Protein AF-A0A6S7L312-F1 (afdb_monomer_lite)

pLDDT: mean 88.96, std 10.06, range [44.66, 98.12]

Radius of gyration: 20.55 Å; chains: 1; bounding box: 45×46×57 Å

Foldseek 3Di:
DPPPDQPPPDLQLLLQLCVLVVQLVVVVVVVVVVVQQQWQDPPPNRDRNVVCCVVPVPDDDDDVVVPDDPVRVQVVCVVVVHDDDPDDSSNDDPCPVPVVVVVVVVVVCCVPLNHSPSQNVCVVVPNNVSSVVSSD

Organism: Paramuricea clavata (NCBI:txid317549)

Secondary structure (DSSP, 8-state):
-------TT-HHHHHHHHHHHHHHHHHHHHHHHHHHHHSPBTTTTTB-HHHHHHHH---PPPPGGGSPPHHHHHHHHHHTT--PPPPPGGGS-TTTT-HHHHHHHHHHHHHHT--HHHHHHHHHTT--HHHHHHH-

Structure (mmCIF, N/CA/C/O backbone):
data_AF-A0A6S7L312-F1
#
_entry.id   AF-A0A6S7L312-F1
#
loop_
_atom_site.group_PDB
_atom_site.id
_atom_site.type_symbol
_atom_site.label_atom_id
_atom_site.label_alt_id
_atom_site.label_comp_id
_atom_site.label_asym_id
_atom_site.label_entity_id
_atom_site.label_seq_id
_atom_site.pdbx_PDB_ins_code
_atom_site.Cartn_x
_atom_site.Cartn_y
_atom_site.Cartn_z
_atom_site.occupancy
_atom_site.B_iso_or_equiv
_atom_site.auth_seq_id
_atom_site.auth_comp_id
_atom_site.auth_asym_id
_atom_site.auth_atom_id
_atom_site.pdbx_PDB_model_num
ATOM 1 N N . MET A 1 1 ? -1.762 13.638 -26.613 1.00 44.66 1 MET A N 1
ATOM 2 C CA . MET A 1 1 ? -1.142 12.625 -25.740 1.00 44.66 1 MET A CA 1
ATOM 3 C C . MET A 1 1 ? -0.983 11.375 -26.572 1.00 44.66 1 MET A C 1
ATOM 5 O O . MET A 1 1 ? -1.989 10.848 -27.031 1.00 44.66 1 MET A O 1
ATOM 9 N N . GLU A 1 2 ? 0.254 10.996 -26.883 1.00 46.44 2 GLU A N 1
ATOM 10 C CA . GLU A 1 2 ? 0.537 9.709 -27.524 1.00 46.44 2 GLU A CA 1
ATOM 11 C C . GLU A 1 2 ? 0.026 8.577 -26.626 1.00 46.44 2 GLU A C 1
ATOM 13 O O . GLU A 1 2 ? 0.049 8.697 -25.402 1.00 46.44 2 GLU A O 1
ATOM 18 N N . ASN A 1 3 ? -0.472 7.497 -27.230 1.00 53.81 3 ASN A N 1
ATOM 19 C CA . ASN A 1 3 ? -0.909 6.310 -26.502 1.00 53.81 3 ASN A CA 1
ATOM 20 C C . ASN A 1 3 ? 0.307 5.661 -25.824 1.00 53.81 3 ASN A C 1
ATOM 22 O O . ASN A 1 3 ? 0.960 4.805 -26.420 1.00 53.81 3 ASN A O 1
ATOM 26 N N . GLN A 1 4 ? 0.623 6.059 -24.591 1.00 65.62 4 GLN A N 1
ATOM 27 C CA . GLN A 1 4 ? 1.554 5.311 -23.757 1.00 65.62 4 GLN A CA 1
ATOM 28 C C . GLN A 1 4 ? 0.884 3.972 -23.430 1.00 65.62 4 GLN A C 1
ATOM 30 O O . GLN A 1 4 ? -0.098 3.897 -22.693 1.00 65.62 4 GLN A O 1
ATOM 35 N N . LEU A 1 5 ? 1.352 2.907 -24.075 1.00 76.44 5 LEU A N 1
ATOM 36 C CA . LEU A 1 5 ? 0.825 1.562 -23.890 1.00 76.44 5 LEU A CA 1
ATOM 37 C C . LEU A 1 5 ? 1.667 0.852 -22.830 1.00 76.44 5 LEU A C 1
ATOM 39 O O . LEU A 1 5 ? 2.850 0.600 -23.040 1.00 76.44 5 LEU A O 1
ATOM 43 N N . LEU A 1 6 ? 1.050 0.502 -21.701 1.00 81.56 6 LEU A N 1
ATOM 44 C CA . LEU A 1 6 ? 1.675 -0.372 -20.708 1.00 81.56 6 LEU A CA 1
ATOM 45 C C . LEU A 1 6 ? 1.753 -1.796 -21.256 1.00 81.56 6 LEU A C 1
ATOM 47 O O . LEU A 1 6 ? 0.734 -2.376 -21.654 1.00 81.56 6 LEU A O 1
ATOM 51 N N . ASN A 1 7 ? 2.944 -2.390 -21.214 1.00 84.94 7 ASN A N 1
ATOM 52 C CA . ASN A 1 7 ? 3.084 -3.815 -21.467 1.00 84.94 7 ASN A CA 1
ATOM 53 C C . ASN A 1 7 ? 2.537 -4.595 -20.264 1.00 84.94 7 ASN A C 1
ATOM 55 O O . ASN A 1 7 ? 3.186 -4.721 -19.231 1.00 84.94 7 ASN A O 1
ATOM 59 N N . ARG A 1 8 ? 1.329 -5.145 -20.412 1.00 80.62 8 ARG A N 1
ATOM 60 C CA . ARG A 1 8 ? 0.639 -5.886 -19.344 1.00 80.62 8 ARG A CA 1
ATOM 61 C C . ARG A 1 8 ? 1.291 -7.218 -18.988 1.00 80.62 8 ARG A C 1
ATOM 63 O O . ARG A 1 8 ? 0.890 -7.805 -17.991 1.00 80.62 8 ARG A O 1
ATOM 70 N N . TYR A 1 9 ? 2.234 -7.700 -19.791 1.00 84.69 9 TYR A N 1
ATOM 71 C CA . TYR A 1 9 ? 2.921 -8.974 -19.578 1.00 84.69 9 TYR A CA 1
ATOM 72 C C . TYR A 1 9 ? 4.371 -8.798 -19.127 1.00 84.69 9 TYR A C 1
ATOM 74 O O . TYR A 1 9 ? 5.028 -9.788 -18.826 1.00 84.69 9 TYR A O 1
ATOM 82 N N . ASP A 1 10 ? 4.874 -7.562 -19.081 1.00 87.44 10 ASP A N 1
ATOM 83 C CA . ASP A 1 10 ? 6.200 -7.274 -18.546 1.00 87.44 10 ASP A CA 1
ATOM 84 C C . ASP A 1 10 ? 6.145 -7.217 -17.007 1.00 87.44 10 ASP A C 1
ATOM 86 O O . ASP A 1 10 ? 5.442 -6.360 -16.459 1.00 87.44 10 ASP A O 1
ATOM 90 N N . PRO A 1 11 ? 6.877 -8.091 -16.288 1.00 86.06 11 PRO A N 1
ATOM 91 C CA . PRO A 1 11 ? 6.849 -8.123 -14.827 1.00 86.06 11 PRO A CA 1
ATOM 92 C C . PRO A 1 11 ? 7.302 -6.812 -14.179 1.00 86.06 11 PRO A C 1
ATOM 94 O O . PRO A 1 11 ? 6.808 -6.460 -13.110 1.00 86.06 11 PRO A O 1
ATOM 97 N N . VAL A 1 12 ? 8.208 -6.064 -14.821 1.00 87.88 12 VAL A N 1
ATOM 98 C CA . VAL A 1 12 ? 8.671 -4.767 -14.302 1.00 87.88 12 VAL A CA 1
ATOM 99 C C . VAL A 1 12 ? 7.559 -3.727 -14.407 1.00 87.88 12 VAL A C 1
ATOM 101 O O . VAL A 1 12 ? 7.276 -3.033 -13.434 1.00 87.88 12 VAL A O 1
ATOM 104 N N . SER A 1 13 ? 6.868 -3.660 -15.544 1.00 89.06 13 SER A N 1
ATOM 105 C CA . SER A 1 13 ? 5.694 -2.803 -15.737 1.00 89.06 13 SER A CA 1
ATOM 106 C C . SER A 1 13 ? 4.581 -3.143 -14.741 1.00 89.06 13 SER A C 1
ATOM 108 O O . SER A 1 13 ? 4.017 -2.245 -14.116 1.00 89.06 13 SER A O 1
ATOM 110 N N . GLN A 1 14 ? 4.301 -4.434 -14.532 1.00 89.06 14 GLN A N 1
ATOM 111 C CA . GLN A 1 14 ? 3.339 -4.892 -13.524 1.00 89.06 14 GLN A CA 1
ATOM 112 C C . GLN A 1 14 ? 3.752 -4.477 -12.104 1.00 89.06 14 GLN A C 1
ATOM 114 O O . GLN A 1 14 ? 2.906 -3.982 -11.354 1.00 89.06 14 GLN A O 1
ATOM 119 N N . PHE A 1 15 ? 5.035 -4.627 -11.749 1.00 90.69 15 PHE A N 1
ATOM 120 C CA . PHE A 1 15 ? 5.563 -4.179 -10.460 1.00 90.69 15 PHE A CA 1
ATOM 121 C C . PHE A 1 15 ? 5.405 -2.665 -10.302 1.00 90.69 15 PHE A C 1
ATOM 123 O O . PHE A 1 15 ? 4.868 -2.221 -9.295 1.00 90.69 15 PHE A O 1
ATOM 130 N N . CYS A 1 16 ? 5.820 -1.863 -11.287 1.00 90.50 16 CYS A N 1
ATOM 131 C CA . CYS A 1 16 ? 5.758 -0.401 -11.217 1.00 90.50 16 CYS A CA 1
ATOM 132 C C . CYS A 1 16 ? 4.324 0.101 -11.005 1.00 90.50 16 CYS A C 1
ATOM 134 O O . CYS A 1 16 ? 4.078 0.896 -10.096 1.00 90.50 16 CYS A O 1
ATOM 136 N N . VAL A 1 17 ? 3.366 -0.409 -11.787 1.00 91.94 17 VAL A N 1
ATOM 137 C CA . VAL A 1 17 ? 1.943 -0.065 -11.630 1.00 91.94 17 VAL A CA 1
ATOM 138 C C . VAL A 1 17 ? 1.445 -0.480 -10.245 1.00 91.94 17 VAL A C 1
ATOM 140 O O . VAL A 1 17 ? 0.847 0.330 -9.534 1.00 91.94 17 VAL A O 1
ATOM 143 N N . SER A 1 18 ? 1.726 -1.721 -9.834 1.00 91.62 18 SER A N 1
ATOM 144 C CA . SER A 1 18 ? 1.302 -2.245 -8.530 1.00 91.62 18 SER A CA 1
ATOM 145 C C . SER A 1 18 ? 1.900 -1.439 -7.382 1.00 91.62 18 SER A C 1
ATOM 147 O O . SER A 1 18 ? 1.182 -1.081 -6.456 1.00 91.62 18 SER A O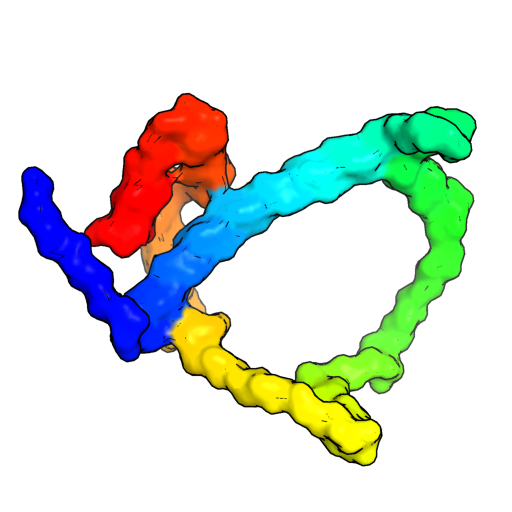 1
ATOM 149 N N . PHE A 1 19 ? 3.182 -1.085 -7.459 1.00 93.38 19 PHE A N 1
ATOM 150 C CA . PHE A 1 19 ? 3.883 -0.287 -6.462 1.00 93.38 19 PHE A CA 1
ATOM 151 C C . PHE A 1 19 ? 3.190 1.062 -6.258 1.00 93.38 19 PHE A C 1
ATOM 153 O O . PHE A 1 19 ? 2.865 1.418 -5.125 1.00 93.38 19 PHE A O 1
ATOM 160 N N . ILE A 1 20 ? 2.901 1.791 -7.338 1.00 95.25 20 ILE A N 1
ATOM 161 C CA . ILE A 1 20 ? 2.240 3.098 -7.252 1.00 95.25 20 ILE A CA 1
ATOM 162 C C . ILE A 1 20 ? 0.820 2.973 -6.691 1.00 95.25 20 ILE A C 1
ATOM 164 O O . ILE A 1 20 ? 0.445 3.718 -5.779 1.00 95.25 20 ILE A O 1
ATOM 168 N N . VAL A 1 21 ? 0.034 2.023 -7.202 1.00 94.50 21 VAL A N 1
ATOM 169 C CA . VAL A 1 21 ? -1.361 1.837 -6.785 1.00 94.50 21 VAL A CA 1
ATOM 170 C C . VAL A 1 21 ? -1.442 1.382 -5.330 1.00 94.50 21 VAL A C 1
ATOM 172 O O . VAL A 1 21 ? -2.195 1.974 -4.559 1.00 94.50 21 VAL A O 1
ATOM 175 N N . ILE A 1 22 ? -0.646 0.391 -4.922 1.00 94.56 22 ILE A N 1
ATOM 176 C CA . ILE A 1 22 ? -0.633 -0.127 -3.548 1.00 94.56 22 ILE A CA 1
ATOM 177 C C . ILE A 1 22 ? -0.254 0.981 -2.569 1.00 94.56 22 ILE A C 1
ATOM 179 O O . ILE A 1 22 ? -0.994 1.206 -1.616 1.00 94.56 22 ILE A O 1
ATOM 183 N N . ASN A 1 23 ? 0.837 1.714 -2.813 1.00 95.25 23 ASN A N 1
ATOM 184 C CA . ASN A 1 23 ? 1.255 2.789 -1.909 1.00 95.25 23 ASN A CA 1
ATOM 185 C C . ASN A 1 23 ? 0.214 3.921 -1.837 1.00 95.25 23 ASN A C 1
ATOM 187 O O . ASN A 1 23 ? -0.002 4.500 -0.774 1.00 95.25 23 ASN A O 1
ATOM 191 N N . THR A 1 24 ? -0.487 4.210 -2.937 1.00 96.56 24 THR A N 1
ATOM 192 C CA . THR A 1 24 ? -1.593 5.184 -2.944 1.00 96.56 24 THR A CA 1
ATOM 193 C C . THR A 1 24 ? -2.791 4.684 -2.128 1.00 96.56 24 THR A C 1
ATOM 195 O O . THR A 1 24 ? -3.320 5.410 -1.287 1.00 96.56 24 THR A O 1
ATOM 198 N N . VAL A 1 25 ? -3.218 3.436 -2.338 1.00 95.94 25 VAL A N 1
ATOM 199 C CA . VAL A 1 25 ? -4.365 2.825 -1.643 1.00 95.94 25 VAL A CA 1
ATOM 200 C C . VAL A 1 25 ? -4.081 2.619 -0.154 1.00 95.94 25 VAL A C 1
ATOM 202 O O . VAL A 1 25 ? -4.984 2.793 0.666 1.00 95.94 25 VAL A O 1
ATOM 205 N N . GLN A 1 26 ? -2.834 2.319 0.218 1.00 96.56 26 GLN A N 1
ATOM 206 C CA . GLN A 1 26 ? -2.405 2.197 1.613 1.00 96.56 26 GLN A CA 1
ATOM 207 C C . GLN A 1 26 ? -2.712 3.460 2.427 1.00 96.56 26 GLN A C 1
ATOM 209 O O . GLN A 1 26 ? -3.113 3.336 3.582 1.00 96.56 26 GLN A O 1
ATOM 214 N N . ILE A 1 27 ? -2.634 4.657 1.830 1.00 97.94 27 ILE A N 1
ATOM 215 C CA . ILE A 1 27 ? -3.044 5.904 2.498 1.00 97.94 27 ILE A CA 1
ATOM 216 C C . ILE A 1 27 ? -4.529 5.868 2.876 1.00 97.94 27 ILE A C 1
ATOM 218 O O . ILE A 1 27 ? -4.898 6.229 3.994 1.00 97.94 27 ILE A O 1
ATOM 222 N N . GLY A 1 28 ? -5.390 5.425 1.959 1.00 96.25 28 GLY A N 1
ATOM 223 C CA . GLY A 1 28 ? -6.825 5.301 2.207 1.00 96.25 28 GLY A CA 1
ATOM 224 C C . GLY A 1 28 ? -7.145 4.259 3.271 1.00 96.25 28 GLY A C 1
ATOM 225 O O . GLY A 1 28 ? -7.893 4.549 4.204 1.00 96.25 28 GLY A O 1
ATOM 226 N N . ILE A 1 29 ? -6.528 3.077 3.174 1.00 97.38 29 ILE A N 1
ATOM 227 C CA . ILE A 1 29 ? -6.675 2.004 4.169 1.00 97.38 29 ILE A CA 1
ATOM 228 C C . ILE A 1 29 ? -6.262 2.506 5.554 1.00 97.38 29 ILE A C 1
ATOM 230 O O . ILE A 1 29 ? -7.021 2.347 6.508 1.00 97.38 29 ILE A O 1
ATOM 234 N N . GLN A 1 30 ? -5.106 3.166 5.657 1.00 97.12 30 GLN A N 1
ATOM 235 C CA . GLN A 1 30 ? -4.612 3.708 6.918 1.00 97.12 30 GLN A CA 1
ATOM 236 C C . GLN A 1 30 ? -5.600 4.716 7.519 1.00 97.12 30 GLN A C 1
ATOM 238 O O . GLN A 1 30 ? -5.963 4.593 8.687 1.00 97.12 30 GLN A O 1
ATOM 243 N N . ARG A 1 31 ? -6.121 5.651 6.714 1.00 96.44 31 ARG A N 1
ATOM 244 C CA . ARG A 1 31 ? -7.126 6.625 7.174 1.00 96.44 31 ARG A CA 1
ATOM 245 C C . ARG A 1 31 ? -8.419 5.968 7.644 1.00 96.44 31 ARG A C 1
ATOM 247 O O . ARG A 1 31 ? -8.999 6.417 8.628 1.00 96.44 31 ARG A O 1
ATOM 254 N N . VAL A 1 32 ? -8.881 4.922 6.957 1.00 95.56 32 VAL A N 1
ATOM 255 C CA . VAL A 1 32 ? -10.074 4.168 7.372 1.00 95.56 32 VAL A CA 1
ATOM 256 C C . VAL A 1 32 ? -9.826 3.471 8.705 1.00 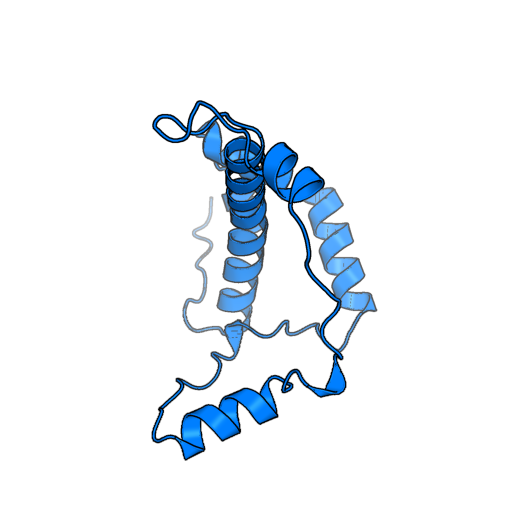95.56 32 VAL A C 1
ATOM 258 O O . VAL A 1 32 ? -10.663 3.577 9.596 1.00 95.56 32 VAL A O 1
ATOM 261 N N . ILE A 1 33 ? -8.678 2.807 8.868 1.00 95.00 33 ILE A N 1
ATOM 262 C CA . ILE A 1 33 ? -8.295 2.147 10.124 1.00 95.00 33 ILE A CA 1
ATOM 263 C C . ILE A 1 33 ? -8.236 3.164 11.268 1.00 95.00 33 ILE A C 1
ATOM 265 O O . ILE A 1 33 ? -8.803 2.926 12.335 1.00 95.00 33 ILE A O 1
ATOM 269 N N . GLU A 1 34 ? -7.582 4.304 11.053 1.00 95.19 34 GLU A N 1
ATOM 270 C CA . GLU A 1 34 ? -7.469 5.375 12.047 1.00 95.19 34 GLU A CA 1
ATOM 271 C C . GLU A 1 34 ? -8.838 5.938 12.433 1.00 95.19 34 GLU A C 1
ATOM 273 O O . GLU A 1 34 ? -9.163 5.999 13.621 1.00 95.19 34 GLU A O 1
ATOM 278 N N . ALA A 1 35 ? -9.663 6.294 11.445 1.00 93.81 35 ALA A N 1
ATOM 279 C CA . ALA A 1 35 ? -10.999 6.833 11.674 1.00 93.81 35 ALA A CA 1
ATOM 280 C C . ALA A 1 35 ? -11.895 5.825 12.402 1.00 93.81 35 ALA A C 1
ATOM 282 O O . ALA A 1 35 ? -12.553 6.176 13.381 1.00 93.81 35 ALA A O 1
ATOM 283 N N . TRP A 1 36 ? -11.878 4.565 11.965 1.00 92.50 36 TRP A N 1
ATOM 284 C CA . TRP A 1 36 ? -12.630 3.482 12.590 1.00 92.50 36 TRP A CA 1
ATOM 285 C C . TRP A 1 36 ? -12.238 3.301 14.058 1.00 92.50 36 TRP A C 1
ATOM 287 O O . TRP A 1 36 ? -13.095 3.254 14.939 1.00 92.50 36 TRP A O 1
ATOM 297 N N . ASN A 1 37 ? -10.936 3.250 14.342 1.00 94.12 37 ASN A N 1
ATOM 298 C CA . ASN A 1 37 ? -10.436 3.002 15.691 1.00 94.12 37 ASN A CA 1
ATOM 299 C C . ASN A 1 37 ? -10.583 4.203 16.640 1.00 94.12 37 ASN A C 1
ATOM 301 O O . ASN A 1 37 ? -10.562 4.025 17.864 1.00 94.12 37 ASN A O 1
ATOM 305 N N . ALA A 1 38 ? -10.744 5.410 16.095 1.00 94.50 38 ALA A N 1
ATOM 306 C CA . ALA A 1 38 ? -10.990 6.637 16.847 1.00 94.50 38 ALA A CA 1
ATOM 307 C C . ALA A 1 38 ? -12.485 6.934 17.075 1.00 94.50 38 ALA A C 1
ATOM 309 O O . ALA A 1 38 ? -12.812 7.827 17.859 1.00 94.50 38 ALA A O 1
ATOM 310 N N . HIS A 1 39 ? -13.395 6.200 16.428 1.00 92.44 39 HIS A N 1
ATOM 311 C CA . HIS A 1 39 ? -14.829 6.472 16.484 1.00 92.44 39 HIS A CA 1
ATOM 312 C C . HIS A 1 39 ? -15.576 5.577 17.500 1.00 92.44 39 HIS A C 1
ATOM 314 O O . HIS A 1 39 ? -15.225 4.407 17.675 1.00 92.44 39 HIS A O 1
ATOM 320 N N . PRO A 1 40 ? -16.624 6.088 18.180 1.00 91.81 40 PRO A N 1
ATOM 321 C CA . PRO A 1 40 ? -17.525 5.274 18.996 1.00 91.81 40 PRO A CA 1
ATOM 322 C C . PRO A 1 40 ? -18.277 4.212 18.184 1.00 91.81 40 PRO A C 1
ATOM 324 O O . PRO A 1 40 ? -18.973 4.537 17.231 1.00 91.81 40 PRO A O 1
ATOM 327 N N . ILE A 1 41 ? -18.225 2.942 18.591 1.00 87.00 41 ILE A N 1
ATOM 328 C CA . ILE A 1 41 ? -18.997 1.888 17.910 1.00 87.00 41 ILE A CA 1
ATOM 329 C C . ILE A 1 41 ? -20.410 1.800 18.505 1.00 87.00 41 ILE A C 1
ATOM 331 O O . ILE A 1 41 ? -20.591 1.451 19.682 1.00 87.00 41 ILE A O 1
ATOM 335 N N . GLU A 1 42 ? -21.420 2.085 17.680 1.00 85.75 42 GLU A N 1
ATOM 336 C CA . GLU A 1 42 ? -22.832 1.910 18.031 1.00 85.75 42 GLU A CA 1
ATOM 337 C C . GLU A 1 42 ? -23.137 0.453 18.419 1.00 85.75 42 GLU A C 1
ATOM 339 O O . GLU A 1 42 ? -22.564 -0.498 17.890 1.00 85.75 42 GLU A O 1
ATOM 344 N N . GLY A 1 43 ? -24.007 0.255 19.413 1.00 81.75 43 GLY A N 1
ATOM 345 C CA . GLY A 1 43 ? -24.329 -1.080 19.937 1.00 81.75 43 GLY A CA 1
ATOM 346 C C . GLY A 1 43 ? -23.285 -1.683 20.892 1.00 81.75 43 GLY A C 1
ATOM 347 O O . GLY A 1 43 ? -23.551 -2.717 21.502 1.00 81.75 43 GLY A O 1
ATOM 348 N N . ARG A 1 44 ? -22.129 -1.034 21.109 1.00 74.88 44 ARG A N 1
ATOM 349 C CA . ARG A 1 44 ? -21.147 -1.406 22.153 1.00 74.88 44 ARG A CA 1
ATOM 350 C C . ARG A 1 44 ? -20.953 -0.315 23.208 1.00 74.88 44 ARG A C 1
ATOM 352 O O . ARG A 1 44 ? -19.824 -0.010 23.591 1.00 74.88 44 ARG A O 1
ATOM 359 N N . ASN A 1 45 ? -22.049 0.273 23.689 1.00 83.38 45 ASN A N 1
ATOM 360 C CA . ASN A 1 45 ? -22.046 1.401 24.634 1.00 83.38 45 ASN A CA 1
ATOM 361 C C . ASN A 1 45 ? -21.200 2.594 24.152 1.00 83.38 45 ASN A C 1
ATOM 363 O O . ASN A 1 45 ? -20.574 3.259 24.975 1.00 83.38 45 ASN A O 1
ATOM 367 N N . TYR A 1 46 ? -21.130 2.828 22.834 1.00 86.25 46 TYR A N 1
ATOM 368 C CA . TYR A 1 46 ? -20.355 3.925 22.241 1.00 86.25 46 TYR A CA 1
ATOM 369 C C . TYR A 1 46 ? -18.876 3.923 22.664 1.00 86.25 46 TYR A C 1
ATOM 371 O O . TYR A 1 46 ? -18.237 4.965 22.805 1.00 86.25 46 TYR A O 1
ATOM 379 N N . LYS A 1 47 ? -18.310 2.734 22.901 1.00 90.06 47 LYS A N 1
ATOM 380 C CA . LYS A 1 47 ? -16.893 2.608 23.236 1.00 90.06 47 LYS A CA 1
ATOM 381 C C . LYS A 1 47 ? -16.028 2.886 22.007 1.00 90.06 47 LYS A C 1
ATOM 383 O O . LYS A 1 47 ? -16.320 2.398 20.918 1.00 90.06 47 LYS A O 1
ATOM 388 N N . ILE A 1 48 ? -14.937 3.615 22.226 1.00 94.12 48 ILE A N 1
ATOM 389 C CA . ILE A 1 48 ? -13.914 3.903 21.217 1.00 94.12 48 ILE A CA 1
ATOM 390 C C . ILE A 1 48 ? -12.856 2.789 21.259 1.00 94.12 48 ILE A C 1
ATOM 392 O O . ILE A 1 48 ? -12.279 2.574 22.332 1.00 94.12 48 ILE A O 1
ATOM 396 N N . PRO A 1 49 ? -12.574 2.087 20.143 1.00 92.75 49 PRO A N 1
ATOM 397 C CA . PRO A 1 49 ? -11.627 0.972 20.109 1.00 92.75 49 PRO A CA 1
ATOM 398 C C . PRO A 1 49 ? -10.261 1.292 20.711 1.00 92.75 49 PRO A C 1
ATOM 400 O O . PRO A 1 49 ? -9.814 0.546 21.580 1.00 92.75 49 PRO A O 1
ATOM 403 N N . ASN A 1 50 ? -9.644 2.419 20.342 1.00 92.56 50 ASN A N 1
ATOM 404 C CA . ASN A 1 50 ? -8.336 2.810 20.878 1.00 92.56 50 ASN A CA 1
ATOM 405 C C . ASN A 1 50 ? -8.350 2.989 22.406 1.00 92.56 50 ASN A C 1
ATOM 407 O O . ASN A 1 50 ? -7.458 2.498 23.092 1.00 92.56 50 ASN A O 1
ATOM 411 N N . VAL A 1 51 ? -9.401 3.607 22.959 1.00 92.25 51 VAL A N 1
ATOM 412 C CA . VAL A 1 51 ? -9.550 3.804 24.414 1.00 92.25 51 VAL A CA 1
ATOM 413 C C . VAL A 1 51 ? -9.767 2.474 25.135 1.00 92.25 51 VAL A C 1
ATOM 415 O O . VAL A 1 51 ? -9.265 2.263 26.239 1.00 92.25 51 VAL A O 1
ATOM 418 N N . VAL A 1 52 ? -10.536 1.561 24.535 1.00 89.69 52 VAL A N 1
ATOM 419 C CA . VAL A 1 52 ? -10.724 0.217 25.094 1.00 89.69 52 VAL A CA 1
ATOM 420 C C . VAL A 1 52 ? -9.408 -0.543 25.067 1.00 89.69 52 VAL A C 1
ATOM 422 O O 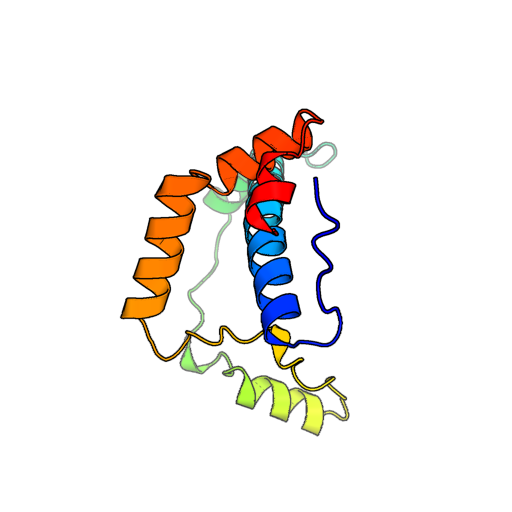. VAL A 1 52 ? -9.011 -1.067 26.101 1.00 89.69 52 VAL A O 1
ATOM 425 N N . ALA A 1 53 ? -8.721 -0.558 23.924 1.00 89.12 53 ALA A N 1
ATOM 426 C CA . ALA A 1 53 ? -7.440 -1.226 23.758 1.00 89.12 53 ALA A CA 1
ATOM 427 C C . ALA A 1 53 ? -6.423 -0.729 24.791 1.00 89.12 53 ALA A C 1
ATOM 429 O O . ALA A 1 53 ? -5.857 -1.548 25.499 1.00 89.12 53 ALA A O 1
ATOM 430 N N . GLU A 1 54 ? -6.265 0.580 24.982 1.00 87.81 54 GLU A N 1
ATOM 431 C CA . GLU A 1 54 ? -5.358 1.134 25.998 1.00 87.81 54 GLU A CA 1
ATOM 432 C C . GLU A 1 54 ? -5.689 0.649 27.423 1.00 87.81 54 GLU A C 1
ATOM 434 O O . GLU A 1 54 ? -4.799 0.295 28.194 1.00 87.81 54 GLU A O 1
ATOM 439 N N . ARG A 1 55 ? -6.979 0.563 27.772 1.00 86.75 55 ARG A N 1
ATOM 440 C CA . ARG A 1 55 ? -7.433 0.168 29.120 1.00 86.75 55 ARG A CA 1
ATOM 441 C C . ARG A 1 55 ? -7.445 -1.338 29.361 1.00 86.75 55 ARG A C 1
ATOM 443 O O . ARG A 1 55 ? -7.404 -1.771 30.512 1.00 86.75 55 ARG A O 1
ATOM 450 N N . THR A 1 56 ? -7.593 -2.136 28.307 1.00 85.62 56 THR A N 1
ATOM 451 C CA . THR A 1 56 ? -7.797 -3.589 28.415 1.00 85.62 56 THR A CA 1
ATOM 452 C C . THR A 1 56 ? -6.710 -4.411 27.747 1.00 85.62 56 THR A C 1
ATOM 454 O O . THR A 1 56 ? -6.768 -5.638 27.835 1.00 85.62 56 THR A O 1
ATOM 457 N N . SER A 1 57 ? -5.741 -3.785 27.074 1.00 79.06 57 SER A N 1
ATOM 458 C CA . SER A 1 57 ? -4.636 -4.496 26.437 1.00 79.06 57 SER A CA 1
ATOM 459 C C . SER A 1 57 ? -3.838 -5.225 27.507 1.00 79.06 57 SER A C 1
ATOM 461 O O . SER A 1 57 ? -3.111 -4.644 28.307 1.00 79.06 57 SER A O 1
ATOM 463 N N . ARG A 1 58 ? -4.019 -6.542 27.528 1.00 74.94 58 ARG A N 1
ATOM 464 C CA . ARG A 1 58 ? -3.207 -7.493 28.289 1.00 74.94 58 ARG A CA 1
ATOM 465 C C . ARG A 1 58 ? -2.305 -8.279 27.343 1.00 74.94 58 ARG A C 1
ATOM 467 O O . ARG A 1 58 ? -1.992 -9.438 27.606 1.00 74.94 58 ARG A O 1
ATOM 474 N N . VAL A 1 59 ? -1.951 -7.676 26.208 1.00 73.38 59 VAL A N 1
ATOM 475 C CA . VAL A 1 59 ? -1.119 -8.324 25.199 1.00 73.38 59 VAL A CA 1
ATOM 476 C C . VAL A 1 59 ? 0.295 -8.418 25.763 1.00 73.38 59 VAL A C 1
ATOM 478 O O . VAL A 1 59 ? 0.954 -7.411 26.007 1.00 73.38 59 VAL A O 1
ATOM 481 N N . ARG A 1 60 ? 0.745 -9.645 26.021 1.00 74.00 60 ARG A N 1
ATOM 482 C CA . ARG A 1 60 ? 2.149 -9.932 26.310 1.00 74.00 60 ARG A CA 1
ATOM 483 C C . ARG A 1 60 ? 2.878 -10.028 24.973 1.00 74.00 60 ARG A C 1
ATOM 485 O O . ARG A 1 60 ? 2.324 -10.592 24.033 1.00 74.00 60 ARG A O 1
ATOM 492 N N . SER A 1 61 ? 4.102 -9.504 24.898 1.00 77.62 61 SER A N 1
ATOM 493 C CA . SER A 1 61 ? 4.947 -9.743 23.727 1.00 77.62 61 SER A CA 1
ATOM 494 C C . SER A 1 61 ? 5.066 -11.248 23.514 1.00 77.62 61 SER A C 1
ATOM 496 O O . SER A 1 61 ? 5.409 -11.981 24.444 1.00 77.62 61 SER A O 1
ATOM 498 N N . VAL A 1 62 ? 4.743 -11.699 22.308 1.00 82.44 62 VAL A N 1
ATOM 499 C CA . VAL A 1 62 ? 5.053 -13.061 21.887 1.00 82.44 62 VAL A CA 1
ATOM 500 C C . VAL A 1 62 ? 6.556 -13.106 21.648 1.00 82.44 62 VAL A C 1
ATOM 502 O O . VAL A 1 62 ? 7.136 -12.143 21.140 1.00 82.44 62 VAL A O 1
ATOM 505 N N . ASP A 1 63 ? 7.194 -14.183 22.089 1.00 86.44 63 ASP A N 1
ATOM 506 C CA . ASP A 1 63 ? 8.589 -14.425 21.754 1.00 86.44 63 ASP A CA 1
ATOM 507 C C . ASP A 1 63 ? 8.680 -14.625 20.240 1.00 86.44 63 ASP A C 1
ATOM 509 O O . ASP A 1 63 ? 7.987 -15.470 19.677 1.00 86.44 63 ASP A O 1
ATOM 513 N N . VAL A 1 64 ? 9.506 -13.818 19.577 1.00 84.25 64 VAL A N 1
ATOM 514 C CA . VAL A 1 64 ? 9.638 -13.832 18.116 1.00 84.25 64 VAL A CA 1
ATOM 515 C C . VAL A 1 64 ? 10.123 -15.198 17.625 1.00 84.25 64 VAL A C 1
ATOM 517 O O . VAL A 1 64 ? 9.790 -15.593 16.516 1.00 84.25 64 VAL A O 1
ATOM 520 N N . THR A 1 65 ? 10.824 -15.959 18.471 1.00 88.00 65 THR A N 1
ATOM 521 C CA . THR A 1 65 ? 11.249 -17.335 18.167 1.00 88.00 65 THR A CA 1
ATOM 522 C C . THR A 1 65 ? 10.090 -18.333 18.074 1.00 88.00 65 THR A C 1
ATOM 524 O O . THR A 1 65 ? 10.269 -19.419 17.533 1.00 88.00 65 THR A O 1
ATOM 527 N N . LEU A 1 66 ? 8.898 -17.981 18.571 1.00 87.88 66 LEU A N 1
ATOM 528 C CA . LEU A 1 66 ? 7.678 -18.789 18.441 1.00 87.88 66 LEU A CA 1
ATOM 529 C C . LEU A 1 66 ? 6.890 -18.474 17.165 1.00 87.88 66 LEU A C 1
ATOM 531 O O . LEU A 1 66 ? 5.906 -19.156 16.876 1.00 87.88 66 LEU A O 1
ATOM 535 N N . ILE A 1 67 ? 7.264 -17.417 16.442 1.00 89.38 67 ILE A N 1
ATOM 536 C CA . ILE A 1 67 ? 6.584 -16.998 15.221 1.00 89.38 67 ILE A CA 1
ATOM 537 C C . ILE A 1 67 ? 7.374 -17.572 14.042 1.00 89.38 67 ILE A C 1
ATOM 539 O O . ILE A 1 67 ? 8.530 -17.186 13.869 1.00 89.38 67 ILE A O 1
ATOM 543 N N . PRO A 1 68 ? 6.782 -18.469 13.232 1.00 91.75 68 PRO A N 1
ATOM 544 C CA . PRO A 1 68 ? 7.473 -19.002 12.072 1.00 91.75 68 PRO A CA 1
ATOM 545 C C . PRO A 1 68 ? 7.781 -17.876 11.086 1.00 91.75 68 PRO A C 1
ATOM 547 O O . PRO A 1 68 ? 6.968 -16.966 10.876 1.00 91.75 68 PRO A O 1
ATOM 550 N N . ASN A 1 69 ? 8.951 -17.945 10.462 1.00 89.50 69 ASN A N 1
ATOM 551 C CA . ASN A 1 69 ? 9.251 -17.102 9.314 1.00 89.50 69 ASN A CA 1
ATOM 552 C C . ASN A 1 69 ? 8.394 -17.516 8.099 1.00 89.50 69 ASN A C 1
ATOM 554 O O . ASN A 1 69 ? 7.655 -18.500 8.142 1.00 89.50 69 ASN A O 1
ATOM 558 N N . VAL A 1 70 ? 8.458 -16.737 7.015 1.00 86.69 70 VAL A N 1
ATOM 559 C CA . VAL A 1 70 ? 7.619 -16.962 5.825 1.00 86.69 70 VAL A CA 1
ATOM 560 C C . VAL A 1 70 ? 7.800 -18.378 5.272 1.00 86.69 70 VAL A C 1
ATOM 562 O O . VAL A 1 70 ? 6.805 -19.056 5.027 1.00 86.69 70 VAL A O 1
ATOM 565 N N . ASP A 1 71 ? 9.042 -18.847 5.151 1.00 88.19 71 ASP A N 1
ATOM 566 C CA . ASP A 1 71 ? 9.350 -20.171 4.604 1.00 88.19 71 ASP A CA 1
ATOM 567 C C . ASP A 1 71 ? 8.836 -21.284 5.525 1.00 88.19 71 ASP A C 1
ATOM 569 O O . ASP A 1 71 ? 8.195 -22.232 5.069 1.00 88.19 71 ASP A O 1
ATOM 573 N N . GLU A 1 72 ? 9.042 -21.137 6.837 1.00 92.44 72 GLU A N 1
ATOM 574 C CA . GLU A 1 72 ? 8.525 -22.066 7.849 1.00 92.44 72 GLU A CA 1
ATOM 575 C C . GLU A 1 72 ? 6.994 -22.141 7.815 1.00 92.44 72 GLU A C 1
ATOM 577 O O . GLU A 1 72 ? 6.424 -23.231 7.831 1.00 92.44 72 GLU A O 1
ATOM 582 N N . ALA A 1 73 ? 6.313 -20.998 7.714 1.00 91.56 73 ALA A N 1
ATOM 583 C CA . ALA A 1 73 ? 4.857 -20.936 7.668 1.00 91.56 73 ALA A CA 1
ATOM 584 C C . ALA A 1 73 ? 4.290 -21.569 6.385 1.00 91.56 73 ALA A C 1
ATOM 586 O O . ALA A 1 73 ? 3.295 -22.299 6.443 1.00 91.56 73 ALA A O 1
ATOM 587 N N . VAL A 1 74 ? 4.928 -21.324 5.235 1.00 89.44 74 VAL A N 1
ATOM 588 C CA . VAL A 1 74 ? 4.559 -21.939 3.950 1.00 89.44 74 VAL A CA 1
ATOM 589 C C . VAL A 1 74 ? 4.746 -23.453 4.007 1.00 89.44 74 VAL A C 1
ATOM 591 O O . VAL A 1 74 ? 3.851 -24.194 3.583 1.00 89.44 74 VAL A O 1
ATOM 594 N N . GLN A 1 75 ? 5.864 -23.920 4.567 1.00 91.81 75 GLN A N 1
ATOM 595 C CA . GLN A 1 75 ? 6.126 -25.348 4.724 1.00 91.81 75 GLN A CA 1
ATOM 596 C C . GLN A 1 75 ? 5.093 -25.997 5.648 1.00 91.81 75 GLN A C 1
ATOM 598 O O . GLN A 1 75 ? 4.458 -26.970 5.252 1.00 91.81 75 GLN A O 1
ATOM 603 N N . MET A 1 76 ? 4.832 -25.406 6.818 1.00 94.00 76 MET A N 1
ATOM 604 C CA . MET A 1 76 ? 3.820 -25.893 7.761 1.00 94.00 76 MET A CA 1
ATOM 605 C C . MET A 1 76 ? 2.428 -26.011 7.126 1.00 94.00 76 MET A C 1
ATOM 607 O O . MET A 1 76 ? 1.718 -26.990 7.359 1.00 94.00 76 MET A O 1
ATOM 611 N N . TYR A 1 77 ? 2.018 -25.021 6.328 1.00 93.38 77 TYR A N 1
ATOM 612 C CA . TYR A 1 77 ? 0.726 -25.055 5.641 1.00 93.38 77 TYR A CA 1
ATOM 613 C C . TYR A 1 77 ? 0.674 -26.145 4.564 1.00 93.38 77 TYR A C 1
ATOM 615 O O . TYR A 1 77 ? -0.338 -26.834 4.423 1.00 93.38 77 TYR A O 1
ATOM 623 N N . THR A 1 78 ? 1.772 -26.326 3.829 1.00 93.56 78 THR A N 1
ATOM 624 C CA . THR A 1 78 ? 1.896 -27.359 2.793 1.00 93.56 78 THR A CA 1
ATOM 625 C C . THR A 1 78 ? 1.890 -28.762 3.404 1.00 93.56 78 THR A C 1
ATOM 627 O O . THR A 1 78 ? 1.164 -29.632 2.925 1.00 93.56 78 THR A O 1
ATOM 630 N N . ASP A 1 79 ? 2.611 -28.970 4.509 1.00 95.50 79 ASP A N 1
ATOM 631 C CA . ASP A 1 79 ? 2.636 -30.234 5.259 1.00 95.50 79 ASP A CA 1
ATOM 632 C C . ASP A 1 79 ? 1.248 -30.604 5.807 1.00 95.50 79 ASP A C 1
ATOM 634 O O . ASP A 1 79 ? 0.904 -31.782 5.910 1.00 95.50 79 ASP A O 1
ATOM 638 N N . ALA A 1 80 ? 0.410 -29.604 6.099 1.00 95.94 80 ALA A N 1
ATOM 639 C CA . ALA A 1 80 ? -0.990 -29.789 6.479 1.00 95.94 80 ALA A CA 1
ATOM 640 C C . ALA A 1 80 ? -1.928 -30.103 5.288 1.00 95.94 80 ALA A C 1
ATOM 642 O O . ALA A 1 80 ? -3.146 -30.176 5.467 1.00 95.94 80 ALA A O 1
ATOM 643 N N . GLY A 1 81 ? -1.389 -30.287 4.077 1.00 95.44 81 GLY A N 1
ATOM 644 C CA . GLY A 1 81 ? -2.146 -30.563 2.852 1.00 95.44 81 GLY A CA 1
ATOM 645 C C . GLY A 1 81 ? -2.680 -29.313 2.149 1.00 95.44 81 GLY A C 1
ATOM 646 O O . GLY A 1 81 ? -3.484 -29.421 1.221 1.00 95.44 81 GLY A O 1
ATOM 647 N N . GLY A 1 82 ? -2.261 -28.127 2.589 1.00 92.75 82 GLY A N 1
ATOM 648 C CA . GLY A 1 82 ? -2.574 -26.870 1.932 1.00 92.75 82 GLY A CA 1
ATOM 649 C C . GLY A 1 82 ? -1.834 -26.705 0.604 1.00 92.75 82 GLY A C 1
ATOM 650 O O . GLY A 1 82 ? -0.811 -27.331 0.341 1.00 92.75 82 GLY A O 1
ATOM 651 N N . THR A 1 83 ? -2.348 -25.839 -0.265 1.00 90.69 83 THR A N 1
ATOM 652 C CA . THR A 1 83 ? -1.663 -25.435 -1.499 1.00 90.69 83 THR A CA 1
ATOM 653 C C . THR A 1 83 ? -1.648 -23.917 -1.570 1.00 90.69 83 THR A C 1
ATOM 655 O O . THR A 1 83 ? -2.704 -23.288 -1.559 1.00 90.69 83 THR A O 1
ATOM 658 N N . ILE A 1 84 ? -0.455 -23.327 -1.623 1.00 83.38 84 ILE A N 1
ATOM 659 C CA . ILE A 1 84 ? -0.264 -21.885 -1.800 1.00 83.38 84 ILE A CA 1
ATOM 660 C C . ILE A 1 84 ? 0.156 -21.642 -3.245 1.00 83.38 84 ILE A C 1
ATOM 662 O O . ILE A 1 84 ? 1.064 -22.294 -3.760 1.00 83.38 84 ILE A O 1
ATOM 666 N N . THR A 1 85 ? -0.507 -20.701 -3.911 1.00 78.88 85 THR A N 1
ATOM 667 C CA . THR A 1 85 ? -0.055 -20.203 -5.211 1.00 78.88 85 THR A CA 1
ATOM 668 C C . THR A 1 85 ? 1.313 -19.552 -5.025 1.00 78.88 85 THR A C 1
ATOM 670 O O . THR A 1 85 ? 1.439 -18.638 -4.212 1.00 78.88 85 THR A O 1
ATOM 673 N N . GLN A 1 86 ? 2.330 -20.022 -5.753 1.00 66.38 86 GLN A N 1
ATOM 674 C CA . GLN A 1 86 ? 3.674 -19.443 -5.682 1.00 66.38 86 GLN A CA 1
ATOM 675 C C . GLN A 1 86 ? 3.656 -17.944 -5.994 1.00 66.38 86 GLN A C 1
ATOM 677 O O . GLN A 1 86 ? 2.825 -17.474 -6.778 1.00 66.38 86 GLN A O 1
ATOM 682 N N . GLU A 1 87 ? 4.578 -17.214 -5.361 1.00 62.16 87 GLU A N 1
ATOM 683 C CA . GLU A 1 87 ? 4.670 -15.762 -5.467 1.00 62.16 87 GLU A CA 1
ATOM 684 C C . GLU A 1 87 ? 4.680 -15.314 -6.924 1.00 62.16 87 GLU A C 1
ATOM 686 O O . GLU A 1 87 ? 5.438 -15.817 -7.759 1.00 62.16 87 GLU A O 1
ATOM 691 N N . CYS A 1 88 ? 3.839 -14.332 -7.239 1.00 59.41 88 CYS A N 1
ATOM 692 C CA . CYS A 1 88 ? 3.952 -13.700 -8.531 1.00 59.41 88 CYS A CA 1
ATOM 693 C C . CYS A 1 88 ? 5.200 -12.818 -8.536 1.00 59.41 88 CYS A C 1
ATOM 695 O O . CYS A 1 88 ? 5.346 -11.945 -7.681 1.00 59.41 88 CYS A O 1
ATOM 697 N N . SER A 1 89 ? 6.085 -13.016 -9.515 1.00 65.06 89 SER A N 1
ATOM 698 C CA . SER A 1 89 ? 7.372 -12.314 -9.592 1.00 65.06 89 SER A CA 1
ATOM 699 C C . SER A 1 89 ? 7.236 -10.789 -9.604 1.00 65.06 89 SER A C 1
ATOM 701 O O . SER A 1 89 ? 8.163 -10.094 -9.202 1.00 65.06 89 SER A O 1
ATOM 703 N N . PHE A 1 90 ? 6.086 -10.253 -10.033 1.00 70.31 90 PHE A N 1
ATOM 704 C CA . PHE A 1 90 ? 5.820 -8.812 -10.021 1.00 70.31 90 PHE A CA 1
ATOM 705 C C . PHE A 1 90 ? 5.562 -8.232 -8.619 1.00 70.31 90 PHE A C 1
ATOM 707 O O . PHE A 1 90 ? 5.414 -7.020 -8.499 1.00 70.31 90 PHE A O 1
ATOM 714 N N . GLY A 1 91 ? 5.476 -9.055 -7.568 1.00 73.19 91 GLY A N 1
ATOM 715 C CA . GLY A 1 91 ? 5.378 -8.597 -6.176 1.00 73.19 91 GLY A CA 1
ATOM 716 C C . GLY A 1 91 ? 6.730 -8.243 -5.545 1.00 73.19 91 GLY A C 1
ATOM 717 O O . GLY A 1 91 ? 6.772 -7.566 -4.519 1.00 73.19 91 GLY A O 1
ATOM 718 N N . ILE A 1 92 ? 7.833 -8.669 -6.164 1.00 82.31 92 ILE A N 1
ATOM 719 C CA . ILE A 1 92 ? 9.189 -8.468 -5.652 1.00 82.31 92 ILE A CA 1
ATOM 720 C C . ILE A 1 92 ? 9.768 -7.192 -6.262 1.00 82.31 92 ILE A C 1
ATOM 722 O O . ILE A 1 92 ? 9.793 -7.033 -7.480 1.00 82.31 92 ILE A O 1
ATOM 726 N N . ASP A 1 93 ? 10.270 -6.288 -5.414 1.00 88.94 93 ASP A N 1
ATOM 727 C CA . ASP A 1 93 ? 10.939 -5.072 -5.878 1.00 88.94 93 ASP A CA 1
ATOM 728 C C . ASP A 1 93 ? 12.199 -5.440 -6.682 1.00 88.94 93 ASP A C 1
ATOM 730 O O . ASP A 1 93 ? 13.143 -5.987 -6.103 1.00 88.94 93 ASP A O 1
ATOM 734 N N . PRO A 1 94 ? 12.283 -5.117 -7.989 1.00 89.75 94 PRO A N 1
ATOM 735 C CA . PRO A 1 94 ? 13.470 -5.406 -8.793 1.00 89.75 94 PRO A CA 1
ATOM 736 C C . PRO A 1 94 ? 14.714 -4.666 -8.274 1.00 89.75 94 PRO A C 1
ATOM 738 O O . PRO A 1 94 ? 15.848 -5.019 -8.602 1.00 89.75 94 PRO A O 1
ATOM 741 N N . LEU A 1 95 ? 14.521 -3.647 -7.431 1.00 92.69 95 LEU A N 1
ATOM 742 C CA . LEU A 1 95 ? 15.581 -2.895 -6.770 1.00 92.69 95 LEU A CA 1
ATOM 743 C C . LEU A 1 95 ? 15.833 -3.358 -5.326 1.00 92.69 95 LEU A C 1
ATOM 745 O O . LEU A 1 95 ? 16.592 -2.694 -4.623 1.00 92.69 95 LEU A O 1
ATOM 749 N N . ALA A 1 96 ? 15.242 -4.470 -4.867 1.00 90.31 96 ALA A N 1
ATOM 750 C CA . ALA A 1 96 ? 15.334 -4.933 -3.475 1.00 90.31 96 ALA A CA 1
ATOM 751 C C . ALA A 1 96 ? 16.783 -5.028 -2.965 1.00 90.31 96 ALA A C 1
ATOM 753 O O . ALA A 1 96 ? 17.078 -4.568 -1.864 1.00 90.31 96 ALA A O 1
ATOM 754 N N . ALA A 1 97 ? 17.696 -5.545 -3.793 1.00 93.81 97 ALA A N 1
ATOM 755 C CA . ALA A 1 97 ? 19.120 -5.667 -3.472 1.00 93.81 97 ALA A CA 1
ATOM 756 C C . ALA A 1 97 ? 19.926 -4.359 -3.644 1.00 93.81 97 ALA A C 1
ATOM 758 O O . ALA A 1 97 ? 21.102 -4.300 -3.291 1.00 93.81 97 ALA A O 1
ATOM 759 N N . HIS A 1 98 ? 19.321 -3.299 -4.187 1.00 95.94 98 HIS A N 1
ATOM 760 C CA . HIS A 1 98 ? 20.004 -2.088 -4.645 1.00 95.94 98 HIS A CA 1
ATOM 761 C C . HIS A 1 98 ? 19.466 -0.839 -3.932 1.00 95.94 98 HIS A C 1
ATOM 763 O O . HIS A 1 98 ? 18.738 -0.024 -4.508 1.00 95.94 98 HIS A O 1
ATOM 769 N N . GLN A 1 99 ? 19.846 -0.650 -2.665 1.00 96.44 99 GLN A N 1
ATOM 770 C CA . GLN A 1 99 ? 19.314 0.436 -1.830 1.00 96.44 99 GLN A CA 1
ATOM 771 C C . GLN A 1 99 ? 19.552 1.840 -2.419 1.00 96.44 99 GLN A C 1
ATOM 773 O O . GLN A 1 99 ? 18.694 2.714 -2.310 1.00 96.44 99 GLN A O 1
ATOM 778 N N . ASN A 1 100 ? 20.675 2.063 -3.108 1.00 97.31 100 ASN A N 1
ATOM 779 C CA . ASN A 1 100 ? 20.943 3.323 -3.804 1.00 97.31 100 ASN A CA 1
ATOM 780 C C . ASN A 1 100 ? 19.919 3.608 -4.920 1.00 97.31 100 ASN A C 1
ATOM 782 O O . ASN A 1 100 ? 19.529 4.759 -5.114 1.00 97.31 100 ASN A O 1
ATOM 786 N N . LEU A 1 101 ? 19.469 2.580 -5.645 1.00 96.31 101 LEU A N 1
ATOM 787 C CA . LEU A 1 101 ? 18.464 2.720 -6.700 1.00 96.31 101 LEU A CA 1
ATOM 788 C C . LEU A 1 101 ? 17.067 2.950 -6.112 1.00 96.31 101 LEU A C 1
ATOM 790 O O . LEU A 1 101 ? 16.330 3.780 -6.642 1.00 96.31 101 LEU A O 1
ATOM 794 N N . LYS A 1 102 ? 16.736 2.312 -4.982 1.00 95.56 102 LYS A N 1
ATOM 795 C CA . LYS A 1 102 ? 15.495 2.587 -4.234 1.00 95.56 102 LYS A CA 1
ATOM 796 C C . LYS A 1 102 ? 15.419 4.045 -3.784 1.00 95.56 102 LYS A C 1
ATOM 798 O O . LYS A 1 102 ? 14.444 4.725 -4.091 1.00 95.56 102 LYS A O 1
ATOM 803 N N . ASN A 1 103 ? 16.490 4.554 -3.174 1.00 96.06 103 ASN A N 1
ATOM 804 C CA . ASN A 1 103 ? 16.562 5.951 -2.742 1.00 96.06 103 ASN A CA 1
ATOM 805 C C . ASN A 1 103 ? 16.409 6.916 -3.931 1.00 96.06 103 ASN A C 1
ATOM 807 O O . ASN A 1 103 ? 15.736 7.937 -3.824 1.00 96.06 103 ASN A O 1
ATOM 811 N N . ARG A 1 104 ? 17.007 6.590 -5.087 1.00 96.25 104 ARG A N 1
ATOM 812 C CA . ARG A 1 104 ? 16.849 7.388 -6.314 1.00 96.25 104 ARG A CA 1
ATOM 813 C C . ARG A 1 104 ? 15.411 7.377 -6.831 1.00 96.25 104 ARG A C 1
ATOM 815 O O . ARG A 1 104 ? 14.920 8.437 -7.207 1.00 96.25 104 ARG A O 1
ATOM 822 N N . ARG A 1 105 ? 14.737 6.220 -6.831 1.00 94.38 105 ARG A N 1
ATOM 823 C CA . ARG A 1 105 ? 13.311 6.103 -7.185 1.00 94.38 105 ARG A CA 1
ATOM 824 C C . ARG A 1 105 ? 12.452 6.978 -6.275 1.00 94.38 105 ARG A C 1
ATOM 826 O O . ARG A 1 105 ? 11.636 7.744 -6.774 1.00 94.38 105 ARG A O 1
ATOM 833 N N . GLU A 1 106 ? 12.654 6.888 -4.963 1.00 94.56 106 GLU A N 1
ATOM 834 C CA . GLU A 1 106 ? 11.900 7.667 -3.972 1.00 94.56 106 GLU A CA 1
ATOM 835 C C . GLU A 1 106 ? 12.142 9.173 -4.122 1.00 94.56 106 GLU A C 1
ATOM 837 O O . GLU A 1 106 ? 11.188 9.951 -4.135 1.00 94.56 106 GLU A O 1
ATOM 842 N N . ALA A 1 107 ? 13.397 9.591 -4.310 1.00 96.00 107 ALA A N 1
ATOM 843 C CA . ALA A 1 107 ? 13.740 10.991 -4.545 1.00 96.00 107 ALA A CA 1
ATOM 844 C C . ALA A 1 107 ? 13.103 11.527 -5.836 1.00 96.00 107 ALA A C 1
ATOM 846 O O . ALA A 1 107 ? 12.514 12.605 -5.826 1.00 96.00 107 ALA A O 1
ATOM 847 N N . HIS A 1 108 ? 13.170 10.759 -6.926 1.00 94.25 108 HIS A N 1
ATOM 848 C CA . HIS A 1 108 ? 12.564 11.136 -8.201 1.00 94.25 108 HIS A CA 1
ATOM 849 C C . HIS A 1 108 ? 11.038 11.240 -8.096 1.00 94.25 108 HIS A C 1
ATOM 851 O O . HIS A 1 108 ? 10.455 12.229 -8.535 1.00 94.25 108 HIS A O 1
ATOM 857 N N . PHE A 1 109 ? 10.388 10.262 -7.457 1.00 95.06 109 PHE A N 1
ATOM 858 C CA . PHE A 1 109 ? 8.949 10.307 -7.193 1.00 95.06 109 PHE A CA 1
ATOM 859 C C . PHE A 1 109 ? 8.572 11.541 -6.365 1.00 95.06 109 PHE A C 1
ATOM 861 O O . PHE A 1 109 ? 7.629 12.255 -6.703 1.00 95.06 109 PHE A O 1
ATOM 868 N N . SER A 1 110 ? 9.353 11.837 -5.324 1.00 95.44 110 SER A N 1
ATOM 869 C CA . SER A 1 110 ? 9.103 12.978 -4.441 1.00 95.44 110 SER A CA 1
ATOM 870 C C . SER A 1 110 ? 9.253 14.320 -5.156 1.00 95.44 110 SER A C 1
ATOM 872 O O . SER A 1 110 ? 8.491 15.246 -4.898 1.00 95.44 110 SER A O 1
ATOM 874 N N . GLN A 1 111 ? 10.210 14.428 -6.079 1.00 95.38 111 GLN A N 1
ATOM 875 C CA . GLN A 1 111 ? 10.427 15.634 -6.879 1.00 95.38 111 GLN A CA 1
ATOM 876 C C . GLN A 1 111 ? 9.347 15.840 -7.947 1.00 95.38 111 GLN A C 1
ATOM 878 O O . GLN A 1 111 ? 8.916 16.970 -8.157 1.00 95.38 111 GLN A O 1
ATOM 883 N N . MET A 1 112 ? 8.919 14.768 -8.619 1.00 92.56 112 MET A N 1
ATOM 884 C CA . MET A 1 112 ? 7.994 14.851 -9.756 1.00 92.56 112 MET A CA 1
ATOM 885 C C . MET A 1 112 ? 6.521 14.869 -9.341 1.00 92.56 112 MET A C 1
ATOM 887 O O . MET A 1 112 ? 5.726 15.602 -9.920 1.00 92.56 112 MET A O 1
ATOM 891 N N . ILE A 1 113 ? 6.152 14.047 -8.356 1.00 94.12 113 ILE A N 1
ATOM 892 C CA . ILE A 1 113 ? 4.757 13.781 -7.970 1.00 94.12 113 ILE A CA 1
ATOM 893 C C . ILE A 1 113 ? 4.460 14.285 -6.550 1.00 94.12 113 ILE A C 1
ATOM 895 O O . ILE A 1 113 ? 3.315 14.586 -6.210 1.00 94.12 113 ILE A O 1
ATOM 899 N N . GLY A 1 114 ? 5.482 14.391 -5.696 1.00 95.81 114 GLY A N 1
ATOM 900 C CA . GLY A 1 114 ? 5.336 14.797 -4.301 1.00 95.81 114 GLY A CA 1
ATOM 901 C C . GLY A 1 114 ? 5.185 13.602 -3.363 1.00 95.81 114 GLY A C 1
ATOM 902 O O . GLY A 1 114 ? 6.167 13.066 -2.866 1.00 95.81 114 GLY A O 1
ATOM 903 N N . SER A 1 115 ? 3.956 13.191 -3.052 1.00 96.94 115 SER A N 1
ATOM 904 C CA . SER A 1 115 ? 3.724 12.103 -2.089 1.00 96.94 115 SER A CA 1
ATOM 905 C C . SER A 1 115 ? 2.519 11.252 -2.455 1.00 96.94 115 SER A C 1
ATOM 907 O O . SER A 1 115 ? 1.565 11.747 -3.054 1.00 96.94 115 SER A O 1
ATOM 909 N N . PHE A 1 116 ? 2.507 9.995 -2.004 1.00 97.81 116 PHE A N 1
ATOM 910 C CA . PHE A 1 116 ? 1.340 9.119 -2.143 1.00 97.81 116 PHE A CA 1
ATOM 911 C C . PHE A 1 116 ? 0.093 9.688 -1.460 1.00 97.81 116 PHE A C 1
ATOM 913 O O . PHE A 1 116 ? -1.013 9.498 -1.954 1.00 97.81 116 PHE A O 1
ATOM 920 N N . THR A 1 117 ? 0.254 10.467 -0.386 1.00 97.88 117 THR A N 1
ATOM 921 C CA . THR A 1 117 ? -0.848 11.221 0.227 1.00 97.88 117 THR A CA 1
ATOM 922 C C . THR A 1 117 ? -1.444 12.246 -0.736 1.00 97.88 117 THR A C 1
ATOM 924 O O . THR A 1 117 ? -2.666 12.368 -0.822 1.00 97.88 117 THR A O 1
ATOM 927 N N . GLY A 1 118 ? -0.593 12.971 -1.469 1.00 97.44 118 GLY A N 1
ATOM 928 C CA . GLY A 1 118 ? -1.016 13.913 -2.505 1.00 97.44 118 GLY A CA 1
ATOM 929 C C . GLY A 1 118 ? -1.743 13.214 -3.651 1.00 97.44 118 GLY A C 1
ATOM 930 O O . GLY A 1 118 ? -2.838 13.634 -4.019 1.00 97.44 118 GLY A O 1
ATOM 931 N N . VAL A 1 119 ? -1.187 12.099 -4.137 1.00 97.81 119 VAL A N 1
ATOM 932 C CA . VAL A 1 119 ? -1.817 11.265 -5.174 1.00 97.81 119 VAL A CA 1
ATOM 933 C C . VAL A 1 119 ? -3.186 10.764 -4.712 1.00 97.81 119 VAL A C 1
ATOM 935 O O . VAL A 1 119 ? -4.175 10.942 -5.417 1.00 97.81 119 VAL A O 1
ATOM 938 N N . TYR A 1 120 ? -3.281 10.203 -3.504 1.00 98.12 120 TYR A N 1
ATOM 939 C CA . TYR A 1 120 ? -4.542 9.709 -2.951 1.00 98.12 120 TYR A CA 1
ATOM 940 C C . TYR A 1 120 ? -5.594 10.819 -2.848 1.00 98.12 120 TYR A C 1
ATOM 942 O O . TYR A 1 120 ? -6.727 10.642 -3.291 1.00 98.12 120 TYR A O 1
ATOM 950 N N . ASN A 1 121 ? -5.217 11.984 -2.308 1.00 97.88 121 ASN A N 1
ATOM 951 C CA . ASN A 1 121 ? -6.116 13.132 -2.189 1.00 97.88 121 ASN A CA 1
ATOM 952 C C . ASN A 1 121 ? -6.631 13.609 -3.559 1.00 97.88 121 ASN A C 1
ATOM 954 O O . ASN A 1 121 ? -7.806 13.938 -3.687 1.00 97.88 121 ASN A O 1
ATOM 958 N N . ASN A 1 122 ? -5.764 13.615 -4.572 1.00 97.81 122 ASN A N 1
ATOM 959 C CA . ASN A 1 122 ? -6.115 13.981 -5.942 1.00 97.81 122 ASN A CA 1
ATOM 960 C C . ASN A 1 122 ? -7.088 12.979 -6.593 1.00 97.81 122 ASN A C 1
ATOM 962 O O . ASN A 1 122 ? -7.992 13.372 -7.331 1.00 97.81 122 ASN A O 1
ATOM 966 N N . VAL A 1 123 ? -6.944 11.687 -6.287 1.00 97.31 123 VAL A N 1
ATOM 967 C CA . VAL A 1 123 ? -7.877 10.647 -6.745 1.00 97.31 123 VAL A CA 1
ATOM 968 C C . VAL A 1 123 ? -9.248 10.814 -6.089 1.00 97.31 123 VAL A C 1
ATOM 970 O O . VAL A 1 123 ? -10.2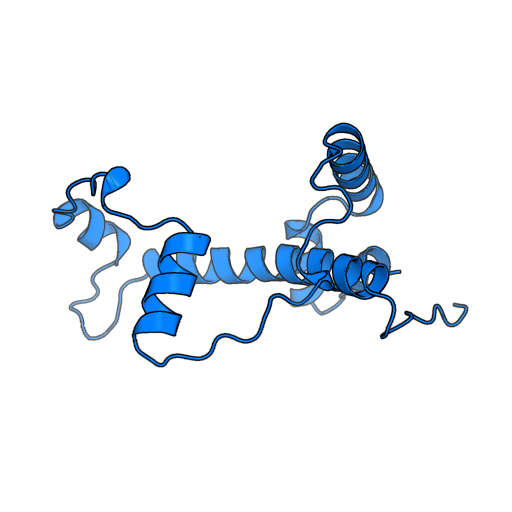56 10.848 -6.790 1.00 97.31 123 VAL A O 1
ATOM 973 N N . ILE A 1 124 ? -9.315 10.96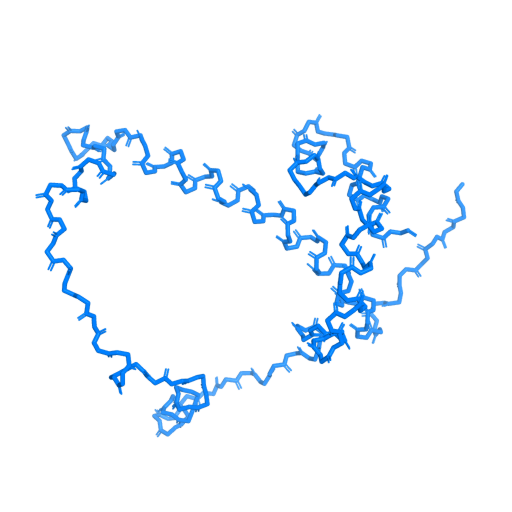0 -4.761 1.00 96.62 124 ILE A N 1
ATOM 974 C CA . ILE A 1 124 ? -10.610 11.069 -4.060 1.00 96.62 124 ILE A CA 1
ATOM 975 C C . ILE A 1 124 ? -11.343 12.385 -4.350 1.00 96.62 124 ILE A C 1
ATOM 977 O O . ILE A 1 124 ? -12.558 12.446 -4.181 1.00 96.62 124 ILE A O 1
ATOM 981 N N . SER A 1 125 ? -10.633 13.428 -4.796 1.00 96.75 125 SER A N 1
ATOM 982 C CA . SER A 1 125 ? -11.251 14.665 -5.286 1.00 96.75 125 SER A CA 1
ATOM 983 C C . SER A 1 125 ? -11.811 14.540 -6.708 1.00 96.75 125 SER A C 1
ATOM 985 O O . SER A 1 125 ? -12.399 15.497 -7.205 1.00 96.75 125 SER A O 1
ATOM 987 N N . GLY A 1 126 ? -11.632 13.388 -7.363 1.00 96.12 126 GLY A N 1
ATOM 988 C CA . GLY A 1 126 ? -12.157 13.097 -8.698 1.00 96.12 126 GLY A CA 1
ATOM 989 C C . GLY A 1 126 ? -11.272 13.545 -9.865 1.00 96.12 126 GLY A C 1
ATOM 990 O O . GLY A 1 126 ? -11.731 13.487 -11.000 1.00 96.12 126 GLY A O 1
ATOM 991 N N . ASP A 1 127 ? -10.035 13.986 -9.614 1.00 95.62 127 ASP A N 1
ATOM 992 C CA . ASP A 1 127 ? -9.092 14.399 -10.665 1.00 95.62 127 ASP A CA 1
ATOM 993 C C . ASP A 1 127 ? -8.292 13.186 -11.168 1.00 95.62 127 ASP A C 1
ATOM 995 O O . ASP A 1 127 ? -8.414 12.774 -12.319 1.00 95.62 127 ASP A O 1
ATOM 999 N N . GLY A 1 128 ? -7.515 12.556 -10.284 1.00 94.25 128 GLY A N 1
ATOM 1000 C CA . GLY A 1 128 ? -6.732 11.360 -10.604 1.00 94.25 128 GLY A CA 1
ATOM 1001 C C . GLY A 1 128 ? -5.549 11.575 -11.559 1.00 94.25 128 GLY A C 1
ATOM 1002 O O . GLY A 1 128 ? -4.814 10.616 -11.814 1.00 94.25 128 GLY A O 1
ATOM 1003 N N . SER A 1 129 ? -5.303 12.794 -12.051 1.00 95.19 129 SER A N 1
ATOM 1004 C CA . SER A 1 129 ? -4.170 13.097 -12.936 1.00 95.19 129 SER A CA 1
ATOM 1005 C C . SER A 1 129 ? -2.815 12.738 -12.325 1.00 95.19 129 SER A C 1
ATOM 1007 O O . SER A 1 129 ? -1.958 12.202 -13.027 1.00 95.19 129 SER A O 1
ATOM 1009 N N . LEU A 1 130 ? -2.617 12.935 -11.017 1.00 96.19 130 LEU A N 1
ATOM 1010 C CA . LEU A 1 130 ? -1.352 12.573 -10.365 1.00 96.19 130 LEU A CA 1
ATOM 1011 C C . LEU A 1 130 ? -1.113 11.060 -10.362 1.00 96.19 130 LEU A C 1
ATOM 1013 O O . LEU A 1 130 ? 0.031 10.626 -10.471 1.00 96.19 130 LEU A O 1
ATOM 1017 N N . LEU A 1 131 ? -2.175 10.252 -10.264 1.00 95.25 131 LEU A N 1
ATOM 1018 C CA . LEU A 1 131 ? -2.060 8.796 -10.356 1.00 95.25 131 LEU A CA 1
ATOM 1019 C C . LEU A 1 131 ? -1.708 8.374 -11.785 1.00 95.25 131 LEU A C 1
ATOM 1021 O O . LEU A 1 131 ? -0.873 7.493 -11.971 1.00 95.25 131 LEU A O 1
ATOM 1025 N N . GLN A 1 132 ? -2.312 9.024 -12.782 1.00 92.94 132 GLN A N 1
ATOM 1026 C CA . GLN A 1 132 ? -1.999 8.774 -14.185 1.00 92.94 132 GLN A CA 1
ATOM 1027 C C . GLN A 1 132 ? -0.531 9.102 -14.493 1.00 92.94 132 GLN A C 1
ATOM 1029 O O . GLN A 1 132 ? 0.166 8.249 -15.028 1.00 92.94 132 GLN A O 1
ATOM 1034 N N . ILE A 1 133 ? -0.041 10.280 -14.093 1.00 92.75 133 ILE A N 1
ATOM 1035 C CA . ILE A 1 133 ? 1.363 10.687 -14.299 1.00 92.75 133 ILE A CA 1
ATOM 1036 C C . ILE A 1 133 ? 2.325 9.788 -13.506 1.00 92.75 133 ILE A C 1
ATOM 1038 O O . ILE A 1 133 ? 3.430 9.511 -13.944 1.00 92.75 133 ILE A O 1
ATOM 1042 N N . ALA A 1 134 ? 1.933 9.299 -12.329 1.00 92.25 134 ALA A N 1
ATOM 1043 C CA . ALA A 1 134 ? 2.787 8.392 -11.565 1.00 92.25 134 ALA A CA 1
ATOM 1044 C C . ALA A 1 134 ? 2.956 7.011 -12.230 1.00 92.25 134 ALA A C 1
ATOM 1046 O O . ALA A 1 134 ? 3.927 6.314 -11.936 1.00 92.25 134 ALA A O 1
ATOM 1047 N N . ILE A 1 135 ? 2.017 6.604 -13.090 1.00 90.75 135 ILE A N 1
ATOM 1048 C CA . ILE A 1 135 ? 2.027 5.312 -13.788 1.00 90.75 135 ILE A CA 1
ATOM 1049 C C . ILE A 1 135 ? 2.722 5.393 -15.164 1.00 90.75 135 ILE A C 1
ATOM 1051 O O . ILE A 1 135 ? 3.229 4.370 -15.632 1.00 90.75 135 ILE A O 1
ATOM 1055 N N . PHE A 1 136 ? 2.752 6.568 -15.800 1.00 81.75 136 PHE A N 1
ATOM 1056 C CA . PHE A 1 136 ? 3.130 6.773 -17.204 1.00 81.75 136 PHE A CA 1
ATOM 1057 C C . PHE A 1 136 ? 4.212 7.838 -17.402 1.00 81.75 136 PHE A C 1
ATOM 1059 O O . PHE A 1 136 ? 5.035 7.657 -18.331 1.00 81.75 136 PHE A O 1
#

Sequence (136 aa):
MENQLLNRYDPVSQFCVSFIVINTVQIGIQRVIEAWNAHPIEGRNYKIPNVVAE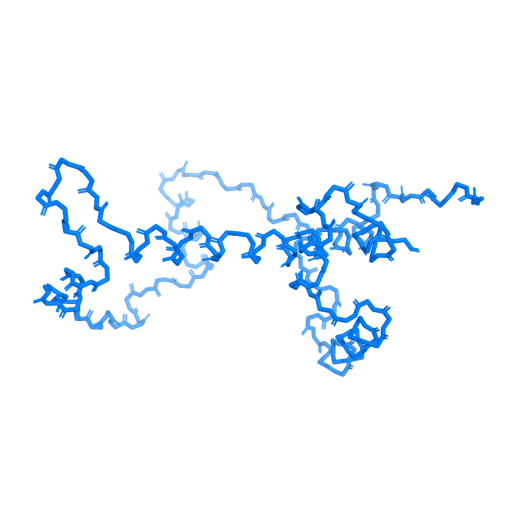RTSRVRSVDVTLIPNVDEAVQMYTDAGGTITQECSFGIDPLAAHQNLKNRREAHFSQMIGSFTGVYNNVISGDGSLLQIAIF